Protein AF-A0A815ZGN6-F1 (afdb_monomer_lite)

Organism: NCBI:txid1234261

InterPro domains:
  IPR010606 Mib-herc2 [PF06701] (57-113)
  IPR010606 Mib-herc2 [PS51416] (46-116)
  IPR037252 Mib/herc2 domain superfamily [SSF159034] (52-115)

Structure (mmCIF, N/CA/C/O backbone):
data_AF-A0A815ZGN6-F1
#
_entry.id   AF-A0A815ZGN6-F1
#
loop_
_atom_site.group_PDB
_atom_site.id
_atom_site.type_symbol
_atom_site.label_atom_id
_atom_site.label_alt_id
_atom_site.label_comp_id
_atom_site.label_asym_id
_atom_site.label_entity_id
_atom_site.label_seq_id
_atom_site.pdbx_PDB_ins_code
_atom_site.Cartn_x
_atom_site.Cartn_y
_atom_site.Cartn_z
_atom_site.occupancy
_atom_site.B_iso_or_equiv
_atom_site.auth_seq_id
_atom_site.auth_comp_id
_atom_site.auth_asym_id
_atom_site.auth_atom_id
_atom_site.pdbx_PDB_model_num
ATOM 1 N N . MET A 1 1 ? 69.847 5.300 -47.515 1.00 40.09 1 MET A N 1
ATOM 2 C CA . MET A 1 1 ? 68.973 6.131 -46.666 1.00 40.09 1 MET A CA 1
ATOM 3 C C . MET A 1 1 ? 67.664 6.312 -47.425 1.00 40.09 1 MET A C 1
ATOM 5 O O . MET A 1 1 ? 67.564 7.190 -48.263 1.00 40.09 1 MET A O 1
ATOM 9 N N . ALA A 1 2 ? 66.738 5.372 -47.247 1.00 45.59 2 ALA A N 1
ATOM 10 C CA . ALA A 1 2 ? 65.348 5.464 -47.700 1.00 45.59 2 ALA A CA 1
ATOM 11 C C . ALA A 1 2 ? 64.526 5.609 -46.405 1.00 45.59 2 ALA A C 1
ATOM 13 O O . ALA A 1 2 ? 64.924 5.038 -45.395 1.00 45.59 2 ALA A O 1
ATOM 14 N N . LEU A 1 3 ? 63.461 6.391 -46.304 1.00 37.53 3 LEU A N 1
ATOM 15 C CA . LEU A 1 3 ? 62.329 6.511 -47.207 1.00 37.53 3 LEU A CA 1
ATOM 16 C C . LEU A 1 3 ? 61.760 7.933 -47.087 1.00 37.53 3 LEU A C 1
ATOM 18 O O . LEU A 1 3 ? 61.639 8.467 -45.989 1.00 37.53 3 LEU A O 1
ATOM 22 N N . SER A 1 4 ? 61.405 8.535 -48.218 1.00 45.78 4 SER A N 1
ATOM 23 C CA . SER A 1 4 ? 60.571 9.733 -48.276 1.00 45.78 4 SER A CA 1
ATOM 24 C C . SER A 1 4 ? 59.118 9.332 -48.012 1.00 45.78 4 SER A C 1
ATOM 26 O O . SER A 1 4 ? 58.498 8.689 -48.862 1.00 45.78 4 SER A O 1
ATOM 28 N N . GLU A 1 5 ? 58.577 9.689 -46.849 1.00 49.66 5 GLU A N 1
ATOM 29 C CA . GLU A 1 5 ? 57.147 9.559 -46.563 1.00 49.66 5 GLU A CA 1
ATOM 30 C C . GLU A 1 5 ? 56.364 10.551 -47.431 1.00 49.66 5 GLU A C 1
ATOM 32 O O . GLU A 1 5 ? 56.313 11.754 -47.183 1.00 49.66 5 GLU A O 1
ATOM 37 N N . SER A 1 6 ? 55.781 10.024 -48.505 1.00 62.28 6 SER A N 1
ATOM 38 C CA . SER A 1 6 ? 54.747 10.697 -49.277 1.00 62.28 6 SER A CA 1
ATOM 39 C C . SER A 1 6 ? 53.405 10.430 -48.605 1.00 62.28 6 SER A C 1
ATOM 41 O O . SER A 1 6 ? 52.948 9.290 -48.593 1.00 62.28 6 SER A O 1
ATOM 43 N N . VAL A 1 7 ? 52.756 11.461 -48.062 1.00 55.25 7 VAL A N 1
ATOM 44 C CA . VAL A 1 7 ? 51.326 11.397 -47.718 1.00 55.25 7 VAL A CA 1
ATOM 45 C C . VAL A 1 7 ? 50.642 12.676 -48.197 1.00 55.25 7 VAL A C 1
ATOM 47 O O . VAL A 1 7 ? 50.265 13.555 -47.428 1.00 55.25 7 VAL A O 1
ATOM 50 N N . ALA A 1 8 ? 50.477 12.776 -49.514 1.00 52.81 8 ALA A N 1
ATOM 51 C CA . ALA A 1 8 ? 49.547 13.701 -50.158 1.00 52.81 8 ALA A CA 1
ATOM 52 C C . ALA A 1 8 ? 48.246 12.955 -50.520 1.00 52.81 8 ALA A C 1
ATOM 54 O O . ALA A 1 8 ? 47.895 12.828 -51.688 1.00 52.81 8 ALA A O 1
ATOM 55 N N . GLY A 1 9 ? 47.559 12.404 -49.514 1.00 56.31 9 GLY A N 1
ATOM 56 C CA . GLY A 1 9 ? 46.297 11.662 -49.671 1.00 56.31 9 GLY A CA 1
ATOM 57 C C . GLY A 1 9 ? 45.189 12.141 -48.727 1.00 56.31 9 GLY A C 1
ATOM 58 O O . GLY A 1 9 ? 44.524 11.322 -48.103 1.00 56.31 9 GLY A O 1
ATOM 59 N N . THR A 1 10 ? 45.051 13.452 -48.505 1.00 59.72 10 THR A N 1
ATOM 60 C CA . THR A 1 10 ? 44.591 13.955 -47.192 1.00 59.72 10 THR A CA 1
ATOM 61 C C . THR A 1 10 ? 43.244 14.682 -47.124 1.00 59.72 10 THR A C 1
ATOM 63 O O . THR A 1 10 ? 42.870 15.135 -46.045 1.00 59.72 10 THR A O 1
ATOM 66 N N . ASN A 1 11 ? 42.443 14.757 -48.184 1.00 62.09 11 ASN A N 1
ATOM 67 C CA . ASN A 1 11 ? 41.126 15.418 -48.142 1.00 62.09 11 ASN A CA 1
ATOM 68 C C . ASN A 1 11 ? 39.941 14.438 -48.209 1.00 62.09 11 ASN A C 1
ATOM 70 O O . ASN A 1 11 ? 39.053 14.504 -47.358 1.00 62.09 11 ASN A O 1
ATOM 74 N N . GLU A 1 12 ? 39.936 13.488 -49.144 1.00 68.44 12 GLU A N 1
ATOM 75 C CA . GLU A 1 12 ? 38.829 12.522 -49.262 1.00 68.44 12 GLU A CA 1
ATOM 76 C C . GLU A 1 12 ? 38.861 11.436 -48.179 1.00 68.44 12 GLU A C 1
ATOM 78 O O . GLU A 1 12 ? 37.835 11.156 -47.564 1.00 68.44 12 GLU A O 1
ATOM 83 N N . GLN A 1 13 ? 40.039 10.881 -47.871 1.00 70.44 13 GLN A N 1
ATOM 84 C CA . GLN A 1 13 ? 40.215 9.887 -46.800 1.00 70.44 13 GLN A CA 1
ATOM 85 C C . GLN A 1 13 ? 39.782 10.448 -45.436 1.00 70.44 13 GLN A C 1
ATOM 87 O O . GLN A 1 13 ? 39.034 9.808 -44.700 1.00 70.44 13 GLN A O 1
ATOM 92 N N . THR A 1 14 ? 40.175 11.686 -45.132 1.00 75.50 14 THR A N 1
ATOM 93 C CA . THR A 1 14 ? 39.777 12.396 -43.907 1.00 75.50 14 THR A CA 1
ATOM 94 C C . THR A 1 14 ? 38.264 12.653 -43.863 1.00 75.50 14 THR A C 1
ATOM 96 O O . THR A 1 14 ? 37.641 12.517 -42.810 1.00 75.50 14 THR A O 1
ATOM 99 N N . SER A 1 15 ? 37.646 12.968 -45.010 1.00 82.31 15 SER A N 1
ATOM 100 C CA . SER A 1 15 ? 36.190 13.137 -45.133 1.00 82.31 15 SER A CA 1
ATOM 101 C C . SER A 1 15 ? 35.431 11.829 -44.873 1.00 82.31 15 SER A C 1
ATOM 103 O O . SER A 1 15 ? 34.473 11.811 -44.095 1.00 82.31 15 SER A O 1
ATOM 105 N N . LEU A 1 16 ? 35.907 10.718 -45.448 1.00 79.81 16 LEU A N 1
ATOM 106 C CA . LEU A 1 16 ? 35.347 9.382 -45.232 1.00 79.81 16 LEU A CA 1
ATOM 107 C C . LEU A 1 16 ? 35.469 8.954 -43.767 1.00 79.81 16 LEU A C 1
ATOM 109 O O . LEU A 1 16 ? 34.493 8.470 -43.198 1.00 79.81 16 LEU A O 1
ATOM 113 N N . ILE A 1 17 ? 36.615 9.199 -43.126 1.00 83.88 17 ILE A N 1
ATOM 114 C CA . ILE A 1 17 ? 36.811 8.910 -41.698 1.00 83.88 17 ILE A CA 1
ATOM 115 C C . ILE A 1 17 ? 35.805 9.695 -40.847 1.00 83.88 17 ILE A C 1
ATOM 117 O O . ILE A 1 17 ? 35.099 9.100 -40.036 1.00 83.88 17 ILE A O 1
ATOM 121 N N . HIS A 1 18 ? 35.651 11.006 -41.066 1.00 85.31 18 HIS A N 1
ATOM 122 C CA . HIS A 1 18 ? 34.660 11.806 -40.337 1.00 85.31 18 HIS A CA 1
ATOM 123 C C . HIS A 1 18 ? 33.217 11.337 -40.572 1.00 85.31 18 HIS A C 1
ATOM 125 O O . HIS A 1 18 ? 32.397 11.377 -39.649 1.00 85.31 18 HIS A O 1
ATOM 131 N N . GLN A 1 19 ? 32.885 10.889 -41.786 1.00 88.50 19 GLN A N 1
ATOM 132 C CA . GLN A 1 19 ? 31.566 10.339 -42.090 1.00 88.50 19 GLN A CA 1
ATOM 133 C C . GLN A 1 19 ? 31.327 9.011 -41.363 1.00 88.50 19 GLN A C 1
ATOM 135 O O . GLN A 1 19 ? 30.279 8.847 -40.737 1.00 88.50 19 GLN A O 1
ATOM 140 N N . VAL A 1 20 ? 32.310 8.108 -41.366 1.00 86.88 20 VAL A N 1
ATOM 141 C CA . VAL A 1 20 ? 32.258 6.837 -40.630 1.00 86.88 20 VAL A CA 1
ATOM 142 C C . VAL A 1 20 ? 32.115 7.083 -39.129 1.00 86.88 20 VAL A C 1
ATOM 144 O O . VAL A 1 20 ? 31.223 6.513 -38.503 1.00 86.88 20 VAL A O 1
ATOM 147 N N . THR A 1 21 ? 32.897 7.999 -38.552 1.00 84.88 21 THR A N 1
ATOM 148 C CA . THR A 1 21 ? 32.794 8.349 -37.128 1.00 84.88 21 THR A CA 1
ATOM 149 C C . THR A 1 21 ? 31.413 8.908 -36.772 1.00 84.88 21 THR A C 1
ATOM 151 O O . THR A 1 21 ? 30.844 8.536 -35.747 1.00 84.88 21 THR A O 1
ATOM 154 N N . ARG A 1 22 ? 30.820 9.766 -37.618 1.00 87.94 22 ARG A N 1
ATOM 155 C CA . ARG A 1 22 ? 29.448 10.271 -37.401 1.00 87.94 22 ARG A CA 1
ATOM 156 C C . ARG A 1 22 ? 28.417 9.147 -37.413 1.00 87.94 22 ARG A C 1
ATOM 158 O O . ARG A 1 22 ? 27.536 9.133 -36.559 1.00 87.94 22 ARG A O 1
ATOM 165 N N . LEU A 1 23 ? 28.527 8.209 -38.353 1.00 85.94 23 LEU A N 1
ATOM 166 C CA . LEU A 1 23 ? 27.609 7.073 -38.449 1.00 85.94 23 LEU A CA 1
ATOM 167 C C . LEU A 1 23 ? 27.720 6.154 -37.226 1.00 85.94 23 LEU A C 1
ATOM 169 O O . LEU A 1 23 ? 26.699 5.822 -36.629 1.00 85.94 23 LEU A O 1
ATOM 173 N N . GLN A 1 24 ? 28.940 5.835 -36.793 1.00 85.69 24 GLN A N 1
ATOM 174 C CA . GLN A 1 24 ? 29.191 5.016 -35.601 1.00 85.69 24 GLN A CA 1
ATOM 175 C C . GLN A 1 24 ? 28.697 5.688 -34.313 1.00 85.69 24 GLN A C 1
ATOM 177 O O . GLN A 1 24 ? 28.106 5.033 -33.451 1.00 85.69 24 GLN A O 1
ATOM 182 N N . ASN A 1 25 ? 28.882 7.005 -34.184 1.00 84.69 25 ASN A N 1
ATOM 183 C CA . ASN A 1 25 ? 28.359 7.770 -33.052 1.00 84.69 25 ASN A CA 1
ATOM 184 C C . ASN A 1 25 ? 26.826 7.801 -33.054 1.00 84.69 25 ASN A C 1
ATOM 186 O O . ASN A 1 25 ? 26.206 7.627 -32.005 1.00 84.69 25 ASN A O 1
ATOM 190 N N . ASN A 1 26 ? 26.204 7.970 -34.224 1.00 87.62 26 ASN A N 1
ATOM 191 C CA . ASN 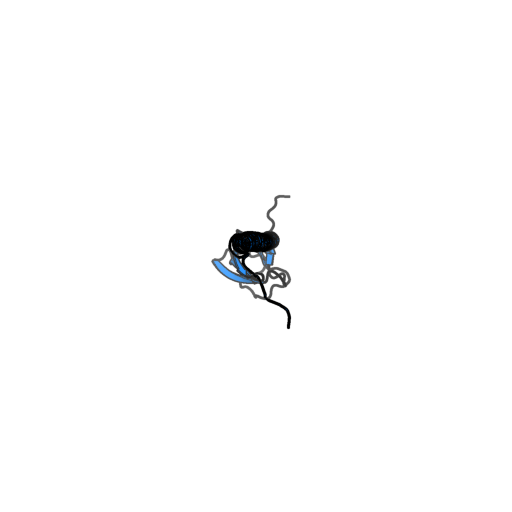A 1 26 ? 24.751 7.927 -34.365 1.00 87.62 26 ASN A CA 1
ATOM 192 C C . ASN A 1 26 ? 24.194 6.549 -33.993 1.00 87.62 26 ASN A C 1
ATOM 194 O O . ASN A 1 26 ? 23.214 6.467 -33.258 1.00 87.62 26 ASN A O 1
ATOM 198 N N . GLU A 1 27 ? 24.825 5.468 -34.448 1.00 85.62 27 GLU A N 1
ATOM 199 C CA . GLU A 1 27 ? 24.443 4.104 -34.081 1.00 85.62 27 GLU A CA 1
ATOM 200 C C . GLU A 1 27 ? 24.618 3.849 -32.580 1.00 85.62 27 GLU A C 1
ATOM 202 O O . GLU A 1 27 ? 23.691 3.375 -31.930 1.00 85.62 27 GLU A O 1
ATOM 207 N N . SER A 1 28 ? 25.739 4.276 -31.996 1.00 82.38 28 SER A N 1
ATOM 208 C CA . SER A 1 28 ? 25.981 4.192 -30.550 1.00 82.38 28 SER A CA 1
ATOM 209 C C . SER A 1 28 ? 24.917 4.942 -29.742 1.00 82.38 28 SER A C 1
ATOM 211 O O . SER A 1 28 ? 24.454 4.450 -28.715 1.00 82.38 28 SER A O 1
ATOM 213 N N . ASN A 1 29 ? 24.480 6.115 -30.210 1.00 83.69 29 ASN A N 1
ATOM 214 C CA . ASN A 1 29 ? 23.411 6.887 -29.573 1.00 83.69 29 ASN A CA 1
ATOM 215 C C . ASN A 1 29 ? 22.036 6.217 -29.731 1.00 83.69 29 ASN A C 1
ATOM 217 O O . ASN A 1 29 ? 21.239 6.215 -28.791 1.00 83.69 29 ASN A O 1
ATOM 221 N N . ARG A 1 30 ? 21.763 5.597 -30.885 1.00 79.75 30 ARG A N 1
ATOM 222 C CA . ARG A 1 30 ? 20.553 4.786 -31.102 1.00 79.75 30 ARG A CA 1
ATOM 223 C C . ARG A 1 30 ? 20.530 3.554 -30.195 1.00 79.75 30 ARG A C 1
ATOM 225 O O . ARG A 1 30 ? 19.499 3.248 -29.612 1.00 79.75 30 ARG A O 1
ATOM 232 N N . ILE A 1 31 ? 21.662 2.877 -30.023 1.00 77.19 31 ILE A N 1
ATOM 233 C CA . ILE A 1 31 ? 21.770 1.717 -29.130 1.00 77.19 31 ILE A CA 1
ATOM 234 C C . ILE A 1 31 ? 21.583 2.145 -27.670 1.00 77.19 31 ILE A C 1
ATOM 236 O O . ILE A 1 31 ? 20.782 1.532 -26.971 1.00 77.19 31 ILE A O 1
ATOM 240 N N . ARG A 1 32 ? 22.247 3.220 -27.219 1.00 80.50 32 ARG A N 1
ATOM 241 C CA . ARG A 1 32 ? 22.066 3.765 -25.859 1.00 80.50 32 ARG A CA 1
ATOM 242 C C . ARG A 1 32 ? 20.606 4.121 -25.576 1.00 80.50 32 ARG A C 1
ATOM 244 O O . ARG A 1 32 ? 20.050 3.637 -24.600 1.00 80.50 32 ARG A O 1
ATOM 251 N N . SER A 1 33 ? 19.964 4.870 -26.475 1.00 76.19 33 SER A N 1
ATOM 252 C CA . SER A 1 33 ? 18.546 5.229 -26.320 1.00 76.19 33 SER A CA 1
ATOM 253 C C . SER A 1 33 ? 17.619 4.008 -26.306 1.00 76.19 33 SER A C 1
ATOM 255 O O . SER A 1 33 ? 16.697 3.959 -25.496 1.00 76.19 33 SER A O 1
ATOM 257 N N . ASN A 1 34 ? 17.881 2.985 -27.125 1.00 77.62 34 ASN A N 1
ATOM 2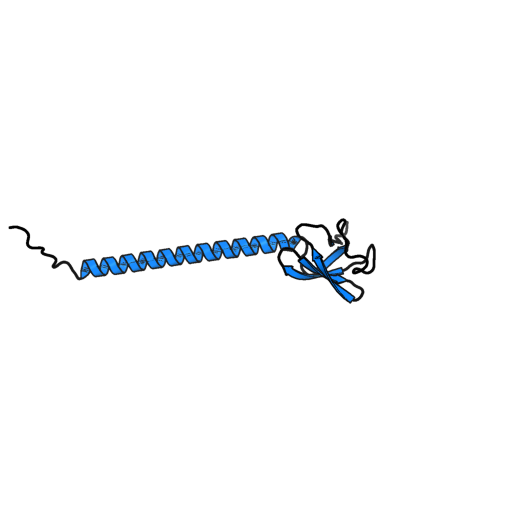58 C CA . ASN A 1 34 ? 17.125 1.731 -27.079 1.00 77.62 34 ASN A CA 1
ATOM 259 C C . ASN A 1 34 ? 17.301 0.987 -25.744 1.00 77.62 34 ASN A C 1
ATOM 261 O O . ASN A 1 34 ? 16.325 0.460 -25.211 1.00 77.62 34 ASN A O 1
ATOM 265 N N . VAL A 1 35 ? 18.519 0.958 -25.193 1.00 77.44 35 VAL A N 1
ATOM 266 C CA . VAL A 1 35 ? 18.806 0.367 -23.875 1.00 77.44 35 VAL A CA 1
ATOM 267 C C . VAL A 1 35 ? 18.084 1.136 -22.765 1.00 77.44 35 VAL A C 1
ATOM 269 O O . VAL A 1 35 ? 17.458 0.518 -21.906 1.00 77.44 35 VAL A O 1
ATOM 272 N N . ASP A 1 36 ? 18.086 2.469 -22.808 1.00 79.69 36 ASP A N 1
ATOM 273 C CA . ASP A 1 36 ? 17.379 3.310 -21.835 1.00 79.69 36 ASP A CA 1
ATOM 274 C C . ASP A 1 36 ? 15.858 3.099 -21.886 1.00 79.69 36 ASP A C 1
ATOM 276 O O . ASP A 1 36 ? 15.208 2.972 -20.845 1.00 79.69 36 ASP A O 1
ATOM 280 N N . ILE A 1 37 ? 15.281 2.999 -23.090 1.00 76.19 37 ILE A N 1
ATOM 281 C CA . ILE A 1 37 ? 13.857 2.688 -23.287 1.00 76.19 37 ILE A CA 1
ATOM 282 C C . ILE A 1 37 ? 13.533 1.295 -22.747 1.00 76.19 37 ILE A C 1
ATOM 284 O O . ILE A 1 37 ? 12.570 1.151 -21.995 1.00 76.19 37 ILE A O 1
ATOM 288 N N . ALA A 1 38 ? 14.341 0.282 -23.073 1.00 75.19 38 ALA A N 1
ATOM 289 C CA . ALA A 1 38 ? 14.140 -1.080 -22.586 1.00 75.19 38 ALA A CA 1
ATOM 290 C C . ALA A 1 38 ? 14.197 -1.147 -21.051 1.00 75.19 38 ALA A C 1
ATOM 292 O O . ALA A 1 38 ? 13.323 -1.748 -20.423 1.00 75.19 38 ALA A O 1
ATOM 293 N N . ASN A 1 39 ? 15.160 -0.456 -20.435 1.00 68.50 39 ASN A N 1
ATOM 294 C CA . ASN A 1 39 ? 15.266 -0.341 -18.982 1.00 68.50 39 ASN A CA 1
ATOM 295 C C . ASN A 1 39 ? 14.058 0.384 -18.377 1.00 68.50 39 ASN A C 1
ATOM 297 O O . ASN A 1 39 ? 13.527 -0.047 -17.352 1.00 68.50 39 ASN A O 1
ATOM 301 N N . ARG A 1 40 ? 13.579 1.464 -19.003 1.00 66.06 40 ARG A N 1
ATOM 302 C CA . ARG A 1 40 ? 12.396 2.200 -18.537 1.00 66.06 40 ARG A CA 1
ATOM 303 C C . ARG A 1 40 ? 11.133 1.347 -18.627 1.00 66.06 40 ARG A C 1
ATOM 305 O O . ARG A 1 40 ? 10.382 1.291 -17.660 1.00 66.06 40 ARG A O 1
ATOM 312 N N . SER A 1 41 ? 10.931 0.634 -19.733 1.00 71.75 41 SER A N 1
ATOM 313 C CA . SER A 1 41 ? 9.827 -0.314 -19.901 1.00 71.75 41 SER A CA 1
ATOM 314 C C . SER A 1 41 ? 9.890 -1.458 -18.888 1.00 71.75 41 SER A C 1
ATOM 316 O O . SER A 1 41 ? 8.868 -1.798 -18.302 1.00 71.75 41 SER A O 1
ATOM 318 N N . HIS A 1 42 ? 11.073 -2.015 -18.612 1.00 63.50 42 HIS A N 1
ATOM 319 C CA . HIS A 1 42 ? 11.235 -3.060 -17.598 1.00 63.50 42 HIS A CA 1
ATOM 320 C C . HIS A 1 42 ? 10.907 -2.553 -16.182 1.00 63.50 42 HIS A C 1
ATOM 322 O O . HIS A 1 42 ? 10.214 -3.231 -15.425 1.00 63.50 42 HIS A O 1
ATOM 328 N N . ASN A 1 43 ? 11.332 -1.333 -15.834 1.00 62.19 43 ASN A N 1
ATOM 329 C CA . ASN A 1 43 ? 10.977 -0.704 -14.559 1.00 62.19 43 ASN A CA 1
ATOM 330 C C . ASN A 1 43 ? 9.472 -0.412 -14.449 1.00 62.19 43 ASN A C 1
ATOM 332 O O . ASN A 1 43 ? 8.888 -0.658 -13.397 1.00 62.19 43 ASN A O 1
ATOM 336 N N . LEU A 1 44 ? 8.834 0.058 -15.526 1.00 62.31 44 LEU A N 1
ATOM 337 C CA . LEU A 1 44 ? 7.384 0.276 -15.564 1.00 62.31 44 LEU A CA 1
ATOM 338 C C . LEU A 1 44 ? 6.609 -1.037 -15.433 1.00 62.31 44 LEU A C 1
ATOM 340 O O . LEU A 1 44 ? 5.653 -1.089 -14.672 1.00 62.31 44 LEU A O 1
ATOM 344 N N . ASN A 1 45 ? 7.042 -2.108 -16.097 1.00 60.22 45 ASN A N 1
ATOM 345 C CA . ASN A 1 45 ? 6.408 -3.419 -15.968 1.00 60.22 45 ASN A CA 1
ATOM 346 C C . ASN A 1 45 ? 6.557 -3.979 -14.549 1.00 60.22 45 ASN A C 1
ATOM 348 O O . ASN A 1 45 ? 5.583 -4.460 -13.988 1.00 60.22 45 ASN A O 1
ATOM 352 N N . ASN A 1 46 ? 7.732 -3.859 -13.925 1.00 56.34 46 ASN A N 1
ATOM 353 C CA . ASN A 1 46 ? 7.907 -4.257 -12.525 1.00 56.34 46 ASN A CA 1
ATOM 354 C C . ASN A 1 46 ? 7.078 -3.396 -11.564 1.00 56.34 46 ASN A C 1
ATOM 356 O O . ASN A 1 46 ? 6.595 -3.911 -10.559 1.00 56.34 46 ASN A O 1
ATOM 360 N N . ALA A 1 47 ? 6.884 -2.109 -11.864 1.00 59.97 47 ALA A N 1
ATOM 361 C CA . ALA A 1 47 ? 5.959 -1.268 -11.117 1.00 59.97 47 ALA A CA 1
ATOM 362 C C . ALA A 1 47 ? 4.516 -1.762 -11.298 1.00 59.97 47 ALA A C 1
ATOM 364 O O . ALA A 1 47 ? 3.853 -2.014 -10.304 1.00 59.97 47 ALA A O 1
ATOM 365 N N . ILE A 1 48 ? 4.055 -1.990 -12.532 1.00 56.91 48 ILE A N 1
ATOM 366 C CA . ILE A 1 48 ? 2.699 -2.477 -12.847 1.00 56.91 48 ILE A CA 1
ATOM 367 C C . ILE A 1 48 ? 2.423 -3.849 -12.212 1.00 56.91 48 ILE A C 1
ATOM 369 O O . ILE A 1 48 ? 1.382 -4.039 -11.599 1.00 56.91 48 ILE A O 1
ATOM 373 N N . LEU A 1 49 ? 3.376 -4.780 -12.262 1.00 56.25 49 LEU A N 1
ATOM 374 C CA . LEU A 1 49 ? 3.240 -6.105 -11.646 1.00 56.25 49 LEU A CA 1
ATOM 375 C C . LEU A 1 49 ? 3.214 -6.050 -10.109 1.00 56.25 49 LEU A C 1
ATOM 377 O O . LEU A 1 49 ? 2.574 -6.881 -9.473 1.00 56.25 49 LEU A O 1
ATOM 381 N N . ARG A 1 50 ? 3.896 -5.076 -9.490 1.00 55.16 50 ARG A N 1
ATOM 382 C CA . ARG A 1 50 ? 3.812 -4.828 -8.037 1.00 55.16 50 ARG A CA 1
ATOM 383 C C . ARG A 1 50 ? 2.552 -4.053 -7.646 1.00 55.16 50 ARG A C 1
ATOM 385 O O . ARG A 1 50 ? 2.086 -4.187 -6.517 1.00 55.16 50 ARG A O 1
ATOM 392 N N . LEU A 1 51 ? 2.014 -3.258 -8.567 1.00 54.34 51 LEU A N 1
ATOM 393 C CA . LEU A 1 51 ? 0.799 -2.465 -8.393 1.00 54.34 51 LEU A CA 1
ATOM 394 C C . LEU A 1 51 ? -0.463 -3.333 -8.301 1.00 54.34 51 LEU A C 1
ATOM 396 O O . LEU A 1 51 ? -1.429 -2.876 -7.706 1.00 54.34 51 LEU A O 1
ATOM 400 N N . ASP A 1 52 ? -0.463 -4.571 -8.805 1.00 63.00 52 ASP A N 1
ATOM 401 C CA . ASP A 1 52 ? -1.673 -5.412 -8.818 1.00 63.00 52 ASP A CA 1
ATOM 402 C C . ASP A 1 52 ? -2.152 -5.845 -7.419 1.00 63.00 52 ASP A C 1
ATOM 404 O O . ASP A 1 52 ? -3.349 -6.022 -7.208 1.00 63.00 52 ASP A O 1
ATOM 408 N N . GLN A 1 53 ? -1.258 -5.979 -6.429 1.00 66.94 53 GLN A N 1
ATOM 409 C CA . GLN A 1 53 ? -1.667 -6.388 -5.073 1.00 66.94 53 GLN A CA 1
ATOM 410 C C . GLN A 1 53 ? -2.152 -5.218 -4.199 1.00 66.94 53 GLN A C 1
ATOM 412 O O . GLN A 1 53 ? -3.055 -5.379 -3.387 1.00 66.94 53 GLN A O 1
ATOM 417 N N . TYR A 1 54 ? -1.575 -4.025 -4.342 1.00 79.81 54 TYR A N 1
ATOM 418 C CA . TYR A 1 54 ? -1.930 -2.856 -3.523 1.00 79.81 54 TYR A CA 1
ATOM 419 C C . TYR A 1 54 ? -2.150 -1.621 -4.392 1.00 79.81 54 TYR A C 1
ATOM 421 O O . TYR A 1 54 ? -1.594 -0.553 -4.134 1.00 79.81 54 TYR A O 1
ATOM 429 N N . ALA A 1 55 ? -2.951 -1.779 -5.445 1.00 81.56 55 ALA A N 1
ATOM 430 C CA . ALA A 1 55 ? -3.350 -0.671 -6.299 1.00 81.56 55 ALA A CA 1
ATOM 431 C C . ALA A 1 55 ? -3.997 0.461 -5.481 1.00 81.56 55 ALA A C 1
ATOM 433 O O . ALA A 1 55 ? -4.582 0.251 -4.414 1.00 81.56 55 ALA A O 1
ATOM 434 N N . LEU A 1 56 ? -3.904 1.690 -5.991 1.00 88.00 56 LEU A N 1
ATOM 435 C CA . LEU A 1 56 ? -4.585 2.826 -5.374 1.00 88.00 56 LEU A CA 1
ATOM 436 C C . LEU A 1 56 ? -6.097 2.586 -5.376 1.00 88.00 56 LEU A C 1
ATOM 438 O O . LEU A 1 56 ? -6.661 2.151 -6.378 1.00 88.00 56 LEU A O 1
ATOM 442 N N . GLY A 1 57 ? -6.751 2.880 -4.255 1.00 89.12 57 GLY A N 1
ATOM 443 C CA . GLY A 1 57 ? -8.175 2.606 -4.066 1.00 89.12 57 GLY A CA 1
ATOM 444 C C . GLY A 1 57 ? -8.490 1.184 -3.590 1.00 89.12 57 GLY A C 1
ATOM 445 O O . GLY A 1 57 ? -9.631 0.930 -3.205 1.00 89.12 57 GLY A O 1
ATOM 446 N N . THR A 1 58 ? -7.510 0.273 -3.543 1.00 90.00 58 THR A N 1
ATOM 447 C CA . THR A 1 58 ? -7.714 -1.080 -3.013 1.00 90.00 58 THR A CA 1
ATOM 448 C C . THR A 1 58 ? -8.149 -1.030 -1.553 1.00 90.00 58 THR A C 1
ATOM 450 O O . THR A 1 58 ? -7.568 -0.316 -0.727 1.00 90.00 58 THR A O 1
ATOM 453 N N . ARG A 1 59 ? -9.184 -1.813 -1.236 1.00 93.56 59 ARG A N 1
ATOM 454 C CA . ARG A 1 59 ? -9.706 -1.980 0.119 1.00 93.56 59 ARG A CA 1
ATOM 455 C C . ARG A 1 59 ? -8.887 -3.029 0.850 1.00 93.56 59 ARG A C 1
ATOM 457 O O . ARG A 1 59 ? -8.606 -4.093 0.306 1.00 93.56 59 ARG A O 1
ATOM 464 N N . VAL A 1 60 ? -8.491 -2.722 2.077 1.00 93.88 60 VAL A N 1
ATOM 465 C CA . VAL A 1 60 ? -7.595 -3.572 2.863 1.00 93.88 60 VAL A CA 1
ATOM 466 C C . VAL A 1 60 ? -8.063 -3.708 4.303 1.00 93.88 60 VAL A C 1
ATOM 468 O O . VAL A 1 60 ? -8.737 -2.830 4.836 1.00 93.88 60 VAL A O 1
ATOM 471 N N . VAL A 1 61 ? -7.658 -4.801 4.937 1.00 95.44 61 VAL A N 1
ATOM 472 C CA . VAL A 1 61 ? -7.771 -5.046 6.381 1.00 95.44 61 VAL A CA 1
ATOM 473 C C . VAL A 1 61 ? -6.401 -5.437 6.935 1.00 95.44 61 VAL A C 1
ATOM 475 O O . VAL A 1 61 ? -5.491 -5.772 6.167 1.00 95.44 61 VAL A O 1
ATOM 478 N N . ARG A 1 62 ? -6.243 -5.453 8.265 1.00 96.12 62 ARG A N 1
ATOM 479 C CA . ARG A 1 62 ? -5.036 -6.008 8.899 1.00 96.12 62 ARG A CA 1
ATOM 480 C C . ARG A 1 62 ? -4.731 -7.435 8.410 1.00 96.12 62 ARG A C 1
ATOM 482 O O . ARG A 1 62 ? -5.623 -8.282 8.241 1.00 96.12 62 ARG A O 1
ATOM 489 N N . GLY A 1 63 ? -3.453 -7.694 8.175 1.00 94.25 63 GLY A N 1
ATOM 490 C CA . GLY A 1 63 ? -2.904 -8.984 7.783 1.00 94.25 63 GLY A CA 1
ATOM 491 C C . GLY A 1 63 ? -2.342 -9.792 8.958 1.00 94.25 63 GLY A C 1
ATOM 492 O O . GLY A 1 63 ? -2.345 -9.323 10.096 1.00 94.25 63 GLY A O 1
ATOM 493 N N . PRO A 1 64 ? -1.882 -11.026 8.702 1.00 93.44 64 PRO A N 1
ATOM 494 C CA . PRO A 1 64 ? -1.406 -11.940 9.742 1.00 93.44 64 PRO A CA 1
ATOM 495 C C . PRO A 1 64 ? -0.126 -11.465 10.445 1.00 93.44 64 PRO A C 1
ATOM 497 O O . PRO A 1 64 ? 0.070 -11.773 11.614 1.00 93.44 64 PRO A O 1
ATOM 500 N N . GLU A 1 65 ? 0.715 -10.677 9.769 1.00 95.56 65 GLU A N 1
ATOM 501 C CA . GLU A 1 65 ? 1.976 -10.156 10.325 1.00 95.56 65 GLU A CA 1
ATOM 502 C C . GLU A 1 65 ? 1.804 -8.769 10.979 1.00 95.56 65 GLU A C 1
ATOM 504 O O . GLU A 1 65 ? 2.783 -8.071 11.272 1.00 95.56 65 GLU A O 1
A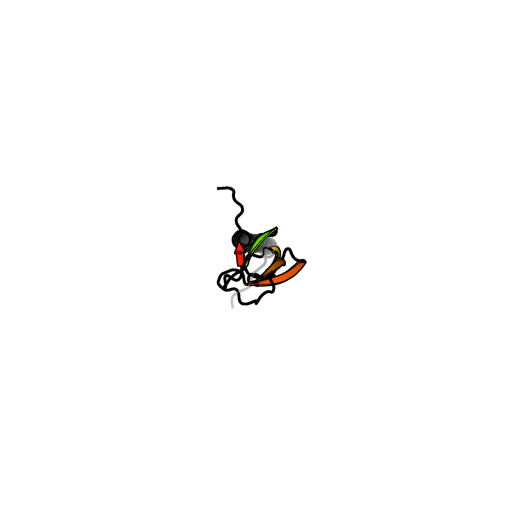TOM 509 N N . TRP A 1 66 ? 0.551 -8.345 11.196 1.00 95.00 66 TRP A N 1
ATOM 510 C CA . TRP A 1 66 ? 0.221 -7.053 11.784 1.00 95.00 66 TRP A CA 1
ATOM 511 C C . TRP A 1 66 ? 0.808 -6.901 13.190 1.00 95.00 66 TRP A C 1
ATOM 513 O O . TRP A 1 66 ? 0.523 -7.672 14.104 1.00 95.00 66 TRP A O 1
ATOM 523 N N . LYS A 1 67 ? 1.574 -5.826 13.388 1.00 95.56 67 LYS A N 1
ATOM 524 C CA . LYS A 1 67 ? 2.208 -5.485 14.675 1.00 95.56 67 LYS A CA 1
ATOM 525 C C . LYS A 1 67 ? 1.906 -4.066 15.156 1.00 95.56 67 LYS A C 1
ATOM 527 O O . LYS A 1 67 ? 2.475 -3.603 16.143 1.00 95.56 67 LYS A O 1
ATOM 532 N N . TRP A 1 68 ? 1.011 -3.364 14.465 1.00 95.19 68 TRP A N 1
ATOM 533 C CA . TRP A 1 68 ? 0.762 -1.929 14.638 1.00 95.19 68 TRP A CA 1
ATOM 534 C C . TRP A 1 68 ? -0.399 -1.640 15.601 1.00 95.19 68 TRP A C 1
ATOM 536 O O . TRP A 1 68 ? -1.112 -0.647 15.470 1.00 95.19 68 TRP A O 1
ATOM 546 N N . GLN A 1 69 ? -0.584 -2.509 16.601 1.00 95.44 69 GLN A N 1
ATOM 547 C CA . GLN A 1 69 ? -1.596 -2.372 17.654 1.00 95.44 69 GLN A CA 1
ATOM 548 C C . GLN A 1 69 ? -3.010 -2.150 17.077 1.00 95.44 69 GLN A C 1
ATOM 550 O O . GLN A 1 69 ? -3.486 -2.969 16.291 1.00 95.44 69 GLN A O 1
ATOM 555 N N . LYS A 1 70 ? -3.697 -1.074 17.479 1.00 95.56 70 LYS A N 1
ATOM 556 C CA . LYS A 1 70 ? -5.035 -0.688 17.001 1.00 95.56 70 LYS A CA 1
ATOM 557 C C . LYS A 1 70 ? -5.006 0.581 16.139 1.00 95.56 70 LYS A C 1
ATOM 559 O O . LYS A 1 70 ? -5.949 1.363 16.181 1.00 95.56 70 LYS A O 1
ATOM 564 N N . GLN A 1 71 ? -3.924 0.820 15.395 1.00 94.88 71 GLN A N 1
ATOM 565 C CA . GLN A 1 71 ? -3.845 1.958 14.461 1.00 94.88 71 GLN A CA 1
ATOM 566 C C . GLN A 1 71 ? -4.845 1.886 13.300 1.00 94.88 71 GLN A C 1
ATOM 568 O O . GLN A 1 71 ? -5.020 2.863 12.590 1.00 94.88 71 GLN A O 1
ATOM 573 N N . ASP A 1 72 ? -5.460 0.729 13.096 1.00 95.06 72 ASP A N 1
ATOM 574 C CA . ASP A 1 72 ? -6.561 0.487 12.171 1.00 95.06 72 ASP A CA 1
ATOM 575 C C . ASP A 1 72 ? -7.942 0.593 12.841 1.00 95.06 72 ASP A C 1
ATOM 577 O O . ASP A 1 72 ? -8.951 0.495 12.160 1.00 95.06 72 ASP A O 1
ATOM 581 N N . GLY A 1 73 ? -8.018 0.811 14.158 1.00 92.81 73 GLY A N 1
ATOM 582 C CA . GLY A 1 73 ? -9.272 0.811 14.923 1.00 92.81 73 GLY A CA 1
ATOM 583 C C . GLY A 1 73 ? -9.628 -0.543 15.553 1.00 92.81 73 GLY A C 1
ATOM 584 O O . GLY A 1 73 ? -10.503 -0.609 16.416 1.00 92.81 73 GLY A O 1
ATOM 585 N N . GLY A 1 74 ? -8.893 -1.613 15.230 1.00 90.25 74 GLY A N 1
ATOM 586 C CA . GLY A 1 74 ? -9.124 -2.964 15.750 1.00 90.25 74 GLY A CA 1
ATOM 587 C C . GLY A 1 74 ? -9.396 -4.000 14.658 1.00 90.25 74 GLY A C 1
ATOM 588 O O . GLY A 1 74 ? -9.512 -3.677 13.481 1.00 90.25 74 GLY A O 1
ATOM 589 N N . GLU A 1 75 ? -9.504 -5.269 15.062 1.00 88.62 75 GLU A N 1
ATOM 590 C CA . GLU A 1 75 ? -9.768 -6.398 14.157 1.00 88.62 75 GLU A CA 1
ATOM 591 C C . GLU A 1 75 ? -10.976 -6.115 13.245 1.00 88.62 75 GLU A C 1
ATOM 593 O O . GLU A 1 75 ? -12.012 -5.642 13.714 1.00 88.62 75 GLU A O 1
ATOM 598 N N . GLY A 1 76 ? -10.842 -6.395 11.946 1.00 87.50 76 GLY A N 1
ATOM 599 C CA . GLY A 1 76 ? -11.929 -6.258 10.969 1.00 87.50 76 GLY A CA 1
ATOM 600 C C . GLY A 1 76 ? -12.182 -4.843 10.438 1.00 87.50 76 GLY A C 1
ATOM 601 O O . GLY A 1 76 ? -13.041 -4.684 9.575 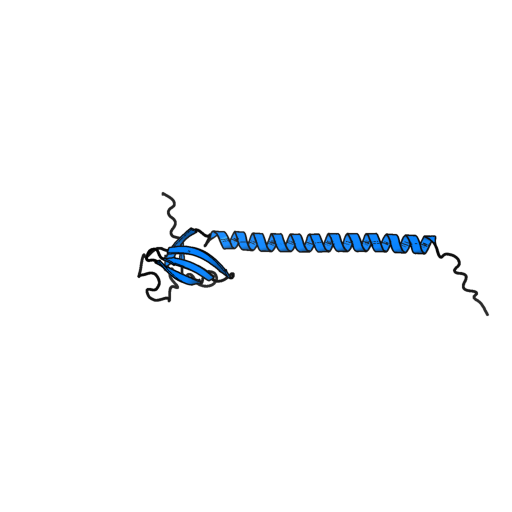1.00 87.50 76 GLY A O 1
ATOM 602 N N . HIS A 1 77 ? -11.445 -3.828 10.897 1.00 94.00 77 HIS A N 1
ATOM 603 C CA . HIS A 1 77 ? -11.559 -2.486 10.328 1.00 94.00 77 HIS A CA 1
ATOM 604 C C . HIS A 1 77 ? -10.926 -2.409 8.939 1.00 94.00 77 HIS A C 1
ATOM 606 O O . HIS A 1 77 ? -9.913 -3.055 8.652 1.00 94.00 77 HIS A O 1
ATOM 612 N N . VAL A 1 78 ? -11.550 -1.604 8.080 1.00 96.19 78 VAL A N 1
ATOM 613 C CA . VAL A 1 78 ? -11.198 -1.488 6.666 1.00 96.19 78 VAL A CA 1
ATOM 614 C C . VAL A 1 78 ? -10.538 -0.138 6.396 1.00 96.19 78 VAL A C 1
ATOM 616 O O . VAL A 1 78 ? -10.869 0.883 7.005 1.00 96.19 78 VAL A O 1
ATOM 619 N N . GLY A 1 79 ? -9.574 -0.147 5.483 1.00 96.19 79 GLY A N 1
ATOM 620 C CA . GLY A 1 79 ? -8.924 1.046 4.961 1.00 96.19 79 GLY A CA 1
ATOM 621 C C . GLY A 1 79 ? -8.798 1.022 3.443 1.00 96.19 79 GLY A C 1
ATOM 622 O O . GLY A 1 79 ? -9.103 0.025 2.786 1.00 96.19 79 GLY A O 1
ATOM 623 N N . THR A 1 80 ? -8.341 2.144 2.892 1.00 95.38 80 THR A N 1
ATOM 624 C CA . THR A 1 80 ? -8.086 2.349 1.460 1.00 95.38 80 THR A CA 1
ATOM 625 C C . THR A 1 80 ? -6.621 2.670 1.232 1.00 95.38 80 THR A C 1
ATOM 627 O O . THR A 1 80 ? -6.092 3.581 1.870 1.00 95.38 80 THR A O 1
ATOM 630 N N . VAL A 1 81 ? -5.981 1.987 0.285 1.00 93.50 81 VAL A N 1
ATOM 631 C CA . VAL A 1 81 ? -4.639 2.364 -0.177 1.00 93.50 81 VAL A CA 1
ATOM 632 C C . VAL A 1 81 ? -4.708 3.714 -0.898 1.00 93.50 81 VAL A C 1
ATOM 634 O O . VAL A 1 81 ? -5.388 3.848 -1.915 1.00 93.50 81 VAL A O 1
ATOM 637 N N . GLN A 1 82 ? -4.005 4.717 -0.373 1.00 93.50 82 GLN A N 1
ATOM 638 C CA . GLN A 1 82 ? -3.983 6.080 -0.913 1.00 93.50 82 GLN A CA 1
ATOM 639 C C . GLN A 1 82 ? -2.755 6.347 -1.785 1.00 93.50 82 GLN A C 1
ATOM 641 O O . GLN A 1 82 ? -2.855 7.050 -2.790 1.00 93.50 82 GLN A O 1
ATOM 646 N N . SER A 1 83 ? -1.594 5.816 -1.405 1.00 88.00 83 SER A N 1
ATOM 647 C CA . SER A 1 83 ? -0.343 6.031 -2.130 1.00 88.00 83 SER A CA 1
ATOM 648 C C . SER A 1 83 ? 0.636 4.882 -1.906 1.00 88.00 83 SER A C 1
ATOM 650 O O . SER A 1 83 ? 0.575 4.159 -0.909 1.00 88.00 83 SER A O 1
ATOM 652 N N . ILE A 1 84 ? 1.566 4.727 -2.845 1.00 85.19 84 ILE A N 1
ATOM 653 C CA . ILE A 1 84 ? 2.714 3.833 -2.709 1.00 85.19 84 ILE A CA 1
ATOM 654 C C . ILE A 1 84 ? 3.915 4.738 -2.515 1.00 85.19 84 ILE A C 1
ATOM 656 O O . ILE A 1 84 ? 4.348 5.410 -3.450 1.00 85.19 84 ILE A O 1
ATOM 660 N N . GLU A 1 85 ? 4.404 4.815 -1.281 1.00 78.38 85 GLU A N 1
ATOM 661 C CA . GLU A 1 85 ? 5.485 5.740 -0.954 1.00 78.38 85 GLU A CA 1
ATOM 662 C C . GLU A 1 85 ? 6.844 5.212 -1.417 1.00 78.38 85 GLU A C 1
ATOM 664 O O . GLU A 1 85 ? 7.679 6.011 -1.816 1.00 78.38 85 GLU A O 1
ATOM 669 N N . ASN A 1 86 ? 7.060 3.888 -1.380 1.00 71.44 86 ASN A N 1
ATOM 670 C CA . ASN A 1 86 ? 8.281 3.190 -1.811 1.00 71.44 86 ASN A CA 1
ATOM 671 C C . ASN A 1 86 ? 7.961 1.717 -2.147 1.00 71.44 86 ASN A C 1
ATOM 673 O O . ASN A 1 86 ? 6.907 1.221 -1.762 1.00 71.44 86 ASN A O 1
ATOM 677 N N . ASN A 1 87 ? 8.892 0.980 -2.775 1.00 70.38 87 ASN A N 1
ATOM 678 C CA . ASN A 1 87 ? 8.721 -0.442 -3.156 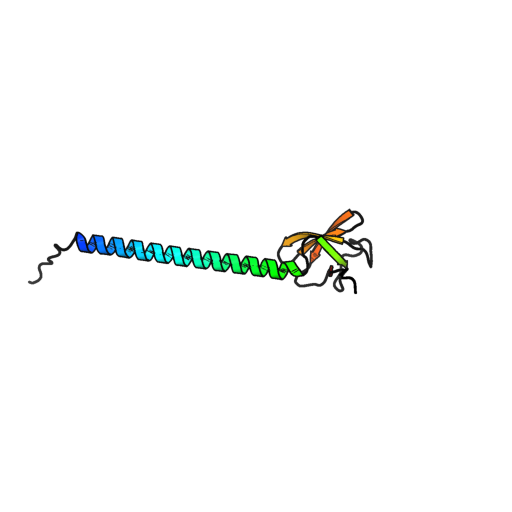1.00 70.38 87 ASN A CA 1
ATOM 679 C C . ASN A 1 87 ? 8.341 -1.404 -2.003 1.00 70.38 87 ASN A C 1
ATOM 681 O O . ASN A 1 87 ? 8.018 -2.563 -2.273 1.00 70.38 87 ASN A O 1
ATOM 685 N N . ASP A 1 88 ? 8.378 -0.938 -0.750 1.00 84.12 88 ASP A N 1
ATOM 686 C CA . ASP A 1 88 ? 8.222 -1.767 0.444 1.00 84.12 88 ASP A CA 1
ATOM 687 C C . ASP A 1 88 ? 7.080 -1.306 1.363 1.00 84.12 88 ASP A C 1
ATOM 689 O O . ASP A 1 88 ? 6.769 -2.007 2.335 1.00 84.12 88 ASP A O 1
ATOM 693 N N . LYS A 1 89 ? 6.475 -0.134 1.097 1.00 89.25 89 LYS A N 1
ATOM 694 C CA . LYS A 1 89 ? 5.418 0.440 1.939 1.00 89.25 89 LYS A CA 1
ATOM 695 C C . LYS A 1 89 ? 4.298 1.106 1.148 1.00 89.25 89 LYS A C 1
ATOM 697 O O . LYS A 1 89 ? 4.546 1.802 0.165 1.00 89.25 89 LYS A O 1
ATOM 702 N N . VAL A 1 90 ? 3.089 0.993 1.685 1.00 91.69 90 VAL A N 1
ATOM 703 C CA . VAL A 1 90 ? 1.889 1.681 1.195 1.00 91.69 90 VAL A CA 1
ATOM 704 C C . VAL A 1 90 ? 1.278 2.549 2.283 1.00 91.69 90 VAL A C 1
ATOM 706 O O . VAL A 1 90 ? 1.311 2.175 3.456 1.00 91.69 90 VAL A O 1
ATOM 709 N N . SER A 1 91 ? 0.719 3.691 1.893 1.00 94.00 91 SER A N 1
ATOM 710 C CA . SER A 1 91 ? -0.084 4.541 2.767 1.00 94.00 91 SER A CA 1
ATOM 711 C C . SER A 1 91 ? -1.544 4.121 2.702 1.00 94.00 91 SER A C 1
ATOM 713 O O . SER A 1 91 ? -2.108 3.981 1.613 1.00 94.00 91 SER A O 1
ATOM 715 N N . VAL A 1 92 ? -2.158 3.915 3.864 1.00 95.44 92 VAL A N 1
ATOM 716 C CA . VAL A 1 92 ? -3.561 3.521 3.998 1.00 95.44 92 VAL A CA 1
ATOM 717 C C . VAL A 1 92 ? -4.290 4.556 4.832 1.00 95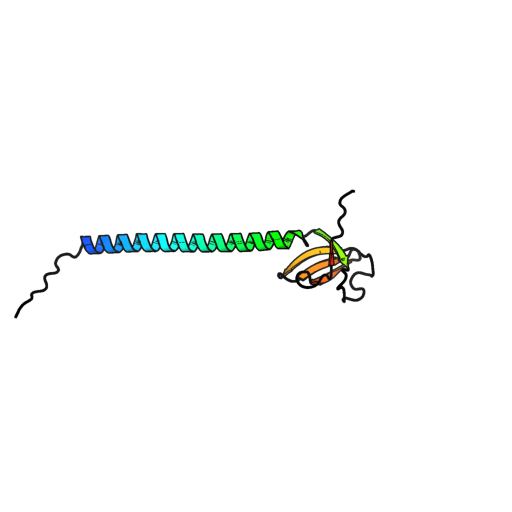.44 92 VAL A C 1
ATOM 719 O O . VAL A 1 92 ? -3.818 4.937 5.901 1.00 95.44 92 VAL A O 1
ATOM 722 N N . VAL A 1 93 ? -5.464 4.963 4.356 1.00 97.12 93 VAL A N 1
ATOM 723 C CA . VAL A 1 93 ? -6.441 5.733 5.127 1.00 97.12 93 VAL A CA 1
ATOM 724 C C . VAL A 1 93 ? -7.513 4.769 5.621 1.00 97.12 93 VAL A C 1
ATOM 726 O O . VAL A 1 93 ? -8.239 4.181 4.819 1.00 97.12 93 VAL A O 1
ATOM 729 N N . TRP A 1 94 ? -7.598 4.588 6.933 1.00 97.06 94 TRP A N 1
ATOM 730 C CA . TRP A 1 94 ? -8.647 3.814 7.589 1.00 97.06 94 TRP A CA 1
ATOM 731 C C . TRP A 1 94 ? -9.966 4.581 7.575 1.00 97.06 94 TRP A C 1
ATOM 733 O O . TRP A 1 94 ? -9.971 5.809 7.659 1.00 97.06 94 TRP A O 1
ATOM 743 N N . ASP A 1 95 ? -11.093 3.873 7.526 1.00 96.00 95 ASP A N 1
ATOM 744 C CA . ASP A 1 95 ? -12.414 4.505 7.368 1.00 96.00 95 ASP A CA 1
ATOM 745 C C . ASP A 1 95 ? -12.791 5.461 8.514 1.00 96.00 95 ASP A C 1
ATOM 747 O O . ASP A 1 95 ? -13.591 6.375 8.326 1.00 96.00 95 ASP A O 1
ATOM 751 N N . TYR A 1 96 ? -12.185 5.300 9.693 1.00 93.00 96 TYR A N 1
ATOM 752 C CA . TYR A 1 96 ? -12.369 6.212 10.828 1.00 93.00 96 TYR A CA 1
ATOM 753 C C . TYR A 1 96 ? -11.491 7.481 10.752 1.00 93.00 96 TYR A C 1
ATOM 755 O O . TYR A 1 96 ? -11.486 8.294 11.677 1.00 93.00 96 TYR A O 1
ATOM 763 N N . GLY A 1 97 ? -10.753 7.660 9.652 1.00 92.50 97 GLY A N 1
ATOM 764 C CA . GLY A 1 97 ? -10.060 8.894 9.281 1.00 92.50 97 GLY A CA 1
ATOM 765 C C . GLY A 1 97 ? -8.562 8.942 9.589 1.00 92.50 97 GLY A C 1
ATOM 766 O O . GLY A 1 97 ? -7.921 9.937 9.259 1.00 92.50 97 GLY A O 1
ATOM 767 N N . GLN A 1 98 ? -7.980 7.909 10.207 1.00 94.56 98 GLN A N 1
ATOM 768 C CA . GLN A 1 98 ? -6.532 7.858 10.448 1.00 94.56 98 GLN A CA 1
ATOM 769 C C . GLN A 1 98 ? -5.772 7.324 9.240 1.00 94.56 98 GLN A C 1
ATOM 771 O O . GLN A 1 98 ? -6.239 6.425 8.547 1.00 94.56 98 GLN A O 1
ATOM 776 N N . SER A 1 99 ? -4.567 7.845 9.033 1.00 94.81 99 SER A N 1
ATOM 777 C CA . SER A 1 99 ? -3.680 7.439 7.947 1.00 94.81 99 SER A CA 1
ATOM 778 C C . SER A 1 99 ? -2.318 7.012 8.475 1.00 94.81 99 SER A C 1
ATOM 780 O O . SER A 1 99 ? -1.738 7.705 9.313 1.00 94.81 99 SER A O 1
ATOM 782 N N . ALA A 1 100 ? -1.786 5.907 7.963 1.00 95.69 100 ALA A N 1
ATOM 783 C CA . ALA A 1 100 ? -0.450 5.433 8.306 1.00 95.69 100 ALA A CA 1
ATOM 784 C C . ALA A 1 100 ? 0.129 4.534 7.206 1.00 95.69 100 ALA A C 1
ATOM 786 O O . ALA A 1 100 ? -0.577 4.098 6.295 1.00 95.69 100 ALA A O 1
ATOM 787 N N . ASN A 1 101 ? 1.432 4.256 7.308 1.00 94.75 101 ASN A N 1
ATOM 788 C CA . ASN A 1 101 ? 2.186 3.529 6.291 1.00 94.75 101 ASN A CA 1
ATOM 789 C C . ASN A 1 101 ? 2.550 2.119 6.771 1.00 94.75 101 ASN A C 1
ATOM 791 O O . ASN A 1 101 ? 3.113 1.955 7.856 1.00 94.75 101 ASN A O 1
ATOM 795 N N . TYR A 1 102 ? 2.300 1.112 5.933 1.00 93.56 102 TYR A N 1
ATOM 796 C CA . TYR A 1 102 ? 2.431 -0.310 6.275 1.00 93.56 102 TYR A CA 1
ATOM 797 C C . TYR A 1 102 ? 3.318 -1.067 5.297 1.00 93.56 102 TYR A C 1
ATOM 799 O O . TYR A 1 102 ? 3.469 -0.656 4.149 1.00 93.56 102 TYR A O 1
ATOM 807 N N . ARG A 1 103 ? 3.918 -2.175 5.753 1.00 92.12 103 ARG A N 1
ATOM 808 C CA . ARG A 1 103 ? 4.808 -3.004 4.928 1.00 92.12 103 ARG A CA 1
ATOM 809 C C . ARG A 1 103 ? 3.985 -3.847 3.957 1.00 92.12 103 ARG A C 1
ATOM 811 O O . ARG A 1 103 ? 2.998 -4.450 4.365 1.00 92.12 103 ARG A O 1
ATOM 818 N N . CYS A 1 104 ? 4.423 -3.924 2.704 1.00 83.31 104 CYS A N 1
ATOM 819 C CA . CYS A 1 104 ? 3.697 -4.659 1.660 1.00 83.31 104 CYS A CA 1
ATOM 820 C C . CYS A 1 104 ? 4.554 -5.650 0.856 1.00 83.31 104 CYS A C 1
ATOM 822 O O . CYS A 1 104 ? 4.009 -6.390 0.047 1.00 83.31 104 CYS A O 1
ATOM 824 N N . GLN A 1 105 ? 5.879 -5.674 1.050 1.00 79.62 105 GLN A N 1
ATOM 825 C CA . GLN A 1 105 ? 6.785 -6.500 0.237 1.00 79.62 105 GLN A CA 1
ATOM 826 C C . GLN A 1 105 ? 7.298 -7.749 0.966 1.00 79.62 105 GLN A C 1
ATOM 828 O O . GLN A 1 105 ? 7.247 -8.847 0.426 1.00 79.62 105 GLN A O 1
ATOM 833 N N . THR A 1 106 ? 7.812 -7.591 2.187 1.00 82.25 106 THR A N 1
ATOM 834 C CA . THR A 1 106 ? 8.437 -8.691 2.951 1.00 82.25 106 THR A CA 1
ATOM 835 C C . THR A 1 106 ? 7.566 -9.222 4.082 1.00 82.25 106 THR A C 1
ATOM 837 O O . THR A 1 106 ? 7.890 -10.244 4.675 1.00 82.25 106 THR A O 1
ATOM 840 N N . HIS A 1 107 ? 6.489 -8.512 4.415 1.00 87.12 107 HIS A N 1
ATOM 841 C CA . HIS A 1 107 ? 5.582 -8.856 5.501 1.00 87.12 107 HIS A CA 1
ATOM 842 C C . HIS A 1 107 ? 4.149 -8.605 5.058 1.00 87.12 107 HIS A C 1
ATOM 844 O O . HIS A 1 107 ? 3.872 -7.627 4.363 1.00 87.12 107 HIS A O 1
ATOM 850 N N . TYR A 1 108 ? 3.248 -9.464 5.517 1.00 87.19 108 TYR A N 1
ATOM 851 C CA . TYR A 1 108 ? 1.820 -9.368 5.247 1.00 87.19 108 TYR A CA 1
ATOM 852 C C . TYR A 1 108 ? 1.130 -8.563 6.352 1.00 87.19 108 TYR A C 1
ATOM 854 O O . TYR A 1 108 ? 0.324 -9.098 7.115 1.00 87.19 108 TYR A O 1
ATOM 862 N N . ASP A 1 109 ? 1.486 -7.277 6.470 1.00 92.81 109 ASP A N 1
ATOM 863 C CA . ASP A 1 109 ? 0.810 -6.364 7.405 1.00 92.81 109 ASP A CA 1
ATOM 864 C C . ASP A 1 109 ? -0.630 -6.087 6.953 1.00 92.81 109 ASP A C 1
ATOM 866 O O . ASP A 1 109 ? -1.485 -5.791 7.779 1.00 92.81 109 ASP A O 1
ATOM 870 N N . LEU A 1 110 ? -0.920 -6.200 5.657 1.00 92.19 110 LEU A N 1
ATOM 871 C CA . LEU A 1 110 ? -2.230 -5.940 5.069 1.00 92.19 110 LEU A CA 1
ATOM 872 C C . LEU A 1 110 ? -2.727 -7.166 4.298 1.00 92.19 110 LEU A C 1
ATOM 874 O O . LEU A 1 110 ? -1.945 -8.001 3.843 1.00 92.19 110 LEU A O 1
ATOM 878 N N . ARG A 1 111 ? -4.046 -7.268 4.150 1.00 92.12 111 ARG A N 1
ATOM 879 C CA . ARG A 1 111 ? -4.717 -8.188 3.224 1.00 92.12 111 ARG A CA 1
ATOM 880 C C . ARG A 1 111 ? -5.715 -7.408 2.390 1.00 92.12 111 ARG A C 1
ATOM 882 O O . ARG A 1 111 ? -6.393 -6.530 2.922 1.00 92.12 111 ARG A O 1
ATOM 889 N N . ILE A 1 112 ? -5.821 -7.760 1.115 1.00 90.31 112 ILE A N 1
ATOM 890 C CA . ILE A 1 112 ? -6.848 -7.219 0.228 1.00 90.31 112 ILE A CA 1
ATOM 891 C C . ILE A 1 112 ? -8.205 -7.737 0.696 1.00 90.31 112 ILE A C 1
ATOM 893 O O . ILE A 1 112 ? -8.384 -8.938 0.906 1.00 90.31 112 ILE A O 1
ATOM 897 N N . LEU A 1 113 ? -9.149 -6.820 0.860 1.00 86.12 113 LEU A N 1
ATOM 898 C CA . LEU A 1 113 ? -10.555 -7.148 0.983 1.00 86.12 113 LEU A CA 1
ATOM 899 C C . LEU A 1 113 ? -11.113 -7.260 -0.437 1.00 86.12 113 LEU A C 1
ATOM 901 O O . LEU A 1 113 ? -11.436 -6.247 -1.058 1.00 86.12 113 LEU A O 1
ATOM 905 N N . ASP A 1 114 ? -11.166 -8.482 -0.964 1.00 78.56 114 ASP A N 1
ATOM 906 C CA . ASP A 1 114 ? -11.824 -8.733 -2.241 1.00 78.56 114 ASP A CA 1
ATOM 907 C C . ASP A 1 114 ? -13.343 -8.674 -2.039 1.00 78.56 114 ASP A C 1
ATOM 909 O O . ASP A 1 114 ? -13.897 -9.391 -1.206 1.00 78.56 114 ASP A O 1
ATOM 913 N N . ASN A 1 115 ? -14.001 -7.776 -2.772 1.00 62.62 115 ASN A N 1
ATOM 914 C CA . ASN A 1 115 ? -15.457 -7.654 -2.797 1.00 62.62 115 ASN A CA 1
ATOM 915 C C . ASN A 1 115 ? -16.036 -8.208 -4.107 1.00 62.62 115 ASN A C 1
ATOM 917 O O . ASN A 1 115 ? -17.139 -7.821 -4.501 1.00 62.62 115 ASN A O 1
ATOM 921 N N . SER A 1 116 ? -15.289 -9.061 -4.820 1.00 60.72 116 SER A N 1
ATOM 922 C CA . SER A 1 116 ? -15.834 -9.807 -5.947 1.00 60.72 116 SER A CA 1
ATOM 923 C C . SER A 1 116 ? -17.059 -10.592 -5.468 1.00 60.72 116 SER A C 1
ATOM 925 O O . SER A 1 116 ? -17.013 -11.380 -4.522 1.00 60.72 116 SER A O 1
ATOM 927 N N . ALA A 1 117 ? -18.209 -10.280 -6.068 1.00 53.25 117 ALA A N 1
ATOM 928 C CA . ALA A 1 117 ? -19.431 -11.025 -5.825 1.00 53.25 117 ALA A CA 1
ATOM 929 C C . ALA A 1 117 ? -19.182 -12.478 -6.250 1.00 53.25 117 ALA A C 1
ATOM 931 O O . ALA A 1 117 ? -18.727 -12.722 -7.369 1.00 53.25 117 ALA A O 1
ATOM 932 N N . THR A 1 118 ? -19.434 -13.407 -5.330 1.00 46.28 118 THR A N 1
ATOM 933 C CA . THR A 1 118 ? -19.409 -14.851 -5.597 1.00 46.28 118 THR A CA 1
ATOM 934 C C . THR A 1 118 ? -20.644 -15.286 -6.366 1.00 46.28 118 THR A C 1
ATOM 936 O O . THR A 1 118 ? -21.716 -14.666 -6.171 1.00 46.28 118 THR A O 1
#

Foldseek 3Di:
DDDDDDDPPPDVVVVVVVVVVVVVVVVVVVVVVVVVVVVVVVVVVVVVVLCPFQPFQFKKFFFPQADPPCLLVDHPWIWTFHADPDSFWTWTQTPVGGIDIDGDDPDCRIHTPDPPDD

pLDDT: mean 79.9, std 15.28, range [37.53, 97.12]

Radius of gyration: 29.77 Å; chains: 1; bounding box: 88×30×68 Å

Sequence (118 aa):
MALSESVAGTNEQTSLIHQVTRLQNNESNRIRSNVDIANRSHNLNNAILRLDQYALGTRVVRGPEWKWQKQDGGEGHVGTVQSIENNDKVSVVWDYGQSANYRCQTHYDLRILDNSAT

Secondary structure (DSSP, 8-state):
----------SHHHHHHHHHHHHHHHHHHHHHHHHHHHHHHHHHHHHHHHHTTS-TT-EEEE-TT--STTTTSSTT-EEEEEEEEETTEEEEEETTS-EEEEE-SSS-SEEE------